Protein AF-A0A241V214-F1 (afdb_monomer)

Sequence (109 aa):
MQLMLRITQLIAVIVLMTSISNSYAQNQDIAESVDVVPQTAEYAACITDEACDVATSVSEDEMYGGIQQEYTVKGCKVTVYNDGAVKMVDEQTDEPCNAPLPKDHQFLK

Foldseek 3Di:
DVVVVVVVVVVVVVVVVVVPPDPDPDDDDDDDDDDDDCPPPVVVVQPPDPPPPPPPPDDPQVVQVHFPDWDDDPQWIWTAHPQLDIATARNPPRHHDDDDDDPPRDHHD

Structure (mmCIF, N/CA/C/O backbone):
data_AF-A0A241V214-F1
#
_entry.id   AF-A0A241V214-F1
#
loop_
_atom_site.group_PDB
_atom_site.id
_atom_site.type_symbol
_atom_site.label_atom_id
_atom_site.label_alt_id
_atom_site.label_comp_id
_atom_site.label_asym_id
_atom_site.label_entity_id
_atom_site.label_seq_id
_atom_site.pdbx_PDB_ins_code
_atom_site.Cartn_x
_atom_site.Cartn_y
_atom_site.Cartn_z
_atom_site.occupancy
_atom_site.B_iso_or_equiv
_atom_site.auth_seq_id
_atom_site.auth_comp_id
_atom_site.auth_asym_id
_atom_site.auth_atom_id
_atom_site.pdbx_PDB_model_num
ATOM 1 N N . MET A 1 1 ? -25.602 51.184 -18.897 1.00 59.22 1 MET A N 1
ATOM 2 C CA . MET A 1 1 ? -25.903 50.772 -17.504 1.00 59.22 1 MET A CA 1
ATOM 3 C C . MET A 1 1 ? -25.934 49.247 -17.316 1.00 59.22 1 MET A C 1
ATOM 5 O O . MET A 1 1 ? -25.414 48.783 -16.315 1.00 59.22 1 MET A O 1
ATOM 9 N N . GLN A 1 2 ? -26.436 48.450 -18.275 1.00 58.19 2 GLN A N 1
ATOM 10 C CA . GLN A 1 2 ? -26.444 46.972 -18.179 1.00 58.19 2 GLN A CA 1
ATOM 11 C C . GLN A 1 2 ? -25.057 46.299 -18.272 1.00 58.19 2 GLN A C 1
ATOM 13 O O . GLN A 1 2 ? -24.850 45.256 -17.661 1.00 58.19 2 GLN A O 1
ATOM 18 N N . LEU A 1 3 ? -24.099 46.894 -18.995 1.00 56.94 3 LEU A N 1
ATOM 19 C CA . LEU A 1 3 ? -22.747 46.334 -19.149 1.00 56.94 3 LEU A CA 1
ATOM 20 C C . LEU A 1 3 ? -21.953 46.358 -17.829 1.00 56.94 3 LEU A C 1
ATOM 22 O O . LEU A 1 3 ? -21.322 45.370 -17.471 1.00 56.94 3 LEU A O 1
ATOM 26 N N . MET A 1 4 ? -22.067 47.449 -17.064 1.00 58.62 4 MET A N 1
ATOM 27 C CA . MET A 1 4 ? -21.402 47.597 -15.762 1.00 58.62 4 MET A CA 1
ATOM 28 C C . MET A 1 4 ? -21.931 46.598 -14.720 1.00 58.62 4 MET A C 1
ATOM 30 O O . MET A 1 4 ? -21.156 46.113 -13.906 1.00 58.62 4 MET A O 1
ATOM 34 N N . LEU A 1 5 ? -23.221 46.236 -14.789 1.00 60.22 5 LEU A N 1
ATOM 35 C CA . LEU A 1 5 ? -23.845 45.263 -13.883 1.00 60.22 5 LEU A CA 1
ATOM 36 C C . LEU A 1 5 ? -23.363 43.822 -14.134 1.00 60.22 5 LEU A C 1
ATOM 38 O O . LEU A 1 5 ? -23.251 43.033 -13.203 1.00 60.22 5 LEU A O 1
ATOM 42 N N . ARG A 1 6 ? -23.052 43.470 -15.389 1.00 63.44 6 ARG A N 1
ATOM 43 C CA . ARG A 1 6 ? -22.503 42.143 -15.719 1.00 63.44 6 ARG A CA 1
ATOM 44 C C . ARG A 1 6 ? -21.032 42.013 -15.331 1.00 63.44 6 ARG A C 1
ATOM 46 O O . ARG A 1 6 ? -20.612 40.942 -14.905 1.00 63.44 6 ARG A O 1
ATOM 53 N N . ILE A 1 7 ? -20.271 43.104 -15.429 1.00 66.69 7 ILE A N 1
ATOM 54 C CA . ILE A 1 7 ? -18.870 43.145 -14.994 1.00 66.69 7 ILE A CA 1
ATOM 55 C C . ILE A 1 7 ? -18.781 42.995 -13.469 1.00 66.69 7 ILE A C 1
ATOM 57 O O . ILE A 1 7 ? -17.980 42.198 -12.988 1.00 66.69 7 ILE A O 1
ATOM 61 N N . THR A 1 8 ? -19.638 43.674 -12.698 1.00 66.62 8 THR A N 1
ATOM 62 C CA . THR A 1 8 ? -19.644 43.521 -11.232 1.00 66.62 8 THR A CA 1
ATOM 63 C C . THR A 1 8 ? -20.062 42.121 -10.784 1.00 66.62 8 THR A C 1
ATOM 65 O O . THR A 1 8 ? -19.479 41.597 -9.838 1.00 66.62 8 THR A O 1
ATOM 68 N N . GLN A 1 9 ? -21.000 41.472 -11.485 1.00 63.94 9 GLN A N 1
ATOM 69 C CA . GLN A 1 9 ? -21.355 40.073 -11.215 1.00 63.94 9 GLN A CA 1
ATOM 70 C C . GLN A 1 9 ? -20.195 39.105 -11.485 1.00 63.94 9 GLN A C 1
ATOM 72 O O . GLN A 1 9 ? -19.956 38.211 -10.678 1.00 63.94 9 GLN A O 1
ATOM 77 N N . LEU A 1 10 ? -19.444 39.299 -12.573 1.00 66.25 10 LEU A N 1
ATOM 78 C CA . LEU A 1 10 ? -18.275 38.470 -12.887 1.00 66.25 10 LEU A CA 1
ATOM 79 C C . LEU A 1 10 ? -17.157 38.623 -11.846 1.00 66.25 10 LEU A C 1
ATOM 81 O O . LEU A 1 10 ? -16.584 37.626 -11.417 1.00 66.25 10 LEU A O 1
ATOM 85 N N . ILE A 1 11 ? -16.886 39.849 -11.389 1.00 69.38 11 ILE A N 1
ATOM 86 C CA . ILE A 1 11 ? -15.867 40.104 -10.358 1.00 69.38 11 ILE A CA 1
ATOM 87 C C . ILE A 1 11 ? -16.271 39.466 -9.018 1.00 69.38 11 ILE A C 1
ATOM 89 O O . ILE A 1 11 ? -15.431 38.860 -8.355 1.00 69.38 11 ILE A O 1
ATOM 93 N N . ALA A 1 12 ? -17.553 39.531 -8.640 1.00 65.69 12 ALA A N 1
ATOM 94 C CA . ALA A 1 12 ? -18.042 38.928 -7.398 1.00 65.69 12 ALA A CA 1
ATOM 95 C C . ALA A 1 12 ? -17.854 37.398 -7.359 1.00 65.69 12 ALA A C 1
ATOM 97 O O . ALA A 1 12 ? -17.487 36.852 -6.320 1.00 65.69 12 ALA A O 1
ATOM 98 N N . VAL A 1 13 ? -18.046 36.710 -8.490 1.00 66.62 13 VAL A N 1
ATOM 99 C CA . VAL A 1 13 ? -17.843 35.252 -8.590 1.00 66.62 13 VAL A CA 1
ATOM 100 C C . VAL A 1 13 ? -16.364 34.875 -8.446 1.00 66.62 13 VAL A C 1
ATOM 102 O O . VAL A 1 13 ? -16.053 33.883 -7.792 1.00 66.62 13 VAL A O 1
ATOM 105 N N . ILE A 1 14 ? -15.446 35.672 -9.000 1.00 64.38 14 ILE A N 1
ATOM 106 C CA . ILE A 1 14 ? -14.001 35.397 -8.917 1.00 64.38 14 ILE A CA 1
ATOM 107 C C . ILE A 1 14 ? -13.493 35.553 -7.474 1.00 64.38 14 ILE A C 1
ATOM 109 O O . ILE A 1 14 ? -12.747 34.701 -6.996 1.00 64.38 14 ILE A O 1
ATOM 113 N N . VAL A 1 15 ? -13.944 36.585 -6.747 1.00 63.03 15 VAL A N 1
ATOM 114 C CA . VAL A 1 15 ? -13.548 36.810 -5.342 1.00 63.03 15 VAL A CA 1
ATOM 115 C C . VAL A 1 15 ? -14.015 35.664 -4.432 1.00 63.03 15 VAL A C 1
ATOM 117 O O . VAL A 1 15 ? -13.243 35.204 -3.590 1.00 63.03 15 VAL A O 1
ATOM 120 N N . LEU A 1 16 ? -15.227 35.137 -4.648 1.00 59.97 16 LEU A N 1
ATOM 121 C CA . LEU A 1 16 ? -15.768 33.998 -3.889 1.00 59.97 16 LEU A CA 1
ATOM 122 C C . LEU A 1 16 ? -14.947 32.707 -4.049 1.00 59.97 16 LEU A C 1
ATOM 124 O O . LEU A 1 16 ? -14.832 31.938 -3.096 1.00 59.97 16 LEU A O 1
ATOM 128 N N . MET A 1 17 ? -14.345 32.473 -5.220 1.00 62.78 17 MET A N 1
ATOM 129 C CA . MET A 1 17 ? -13.522 31.278 -5.456 1.00 62.78 17 MET A CA 1
ATOM 130 C C . MET A 1 17 ? -12.134 31.377 -4.806 1.00 62.78 17 MET A C 1
ATOM 132 O O . MET A 1 17 ? -11.547 30.357 -4.459 1.00 62.78 17 MET A O 1
ATOM 136 N N . THR A 1 18 ? -11.621 32.590 -4.574 1.00 59.62 18 THR A N 1
ATOM 137 C CA . THR A 1 18 ? -10.314 32.795 -3.920 1.00 59.62 18 THR A CA 1
ATOM 138 C C . THR A 1 18 ? -10.347 32.722 -2.389 1.00 59.62 18 THR A C 1
ATOM 140 O O . THR A 1 18 ? -9.300 32.569 -1.767 1.00 59.62 18 THR A O 1
ATOM 143 N N . SER A 1 19 ? -11.525 32.790 -1.756 1.00 55.16 19 SER A N 1
ATOM 144 C CA . SER A 1 19 ? -11.663 32.754 -0.289 1.00 55.16 19 SER A CA 1
ATOM 145 C C . SER A 1 19 ? -11.679 31.350 0.334 1.00 55.16 19 SER A C 1
ATOM 147 O O . SER A 1 19 ? -11.743 31.242 1.554 1.00 55.16 19 SER A O 1
ATOM 149 N N . ILE A 1 20 ? -11.613 30.276 -0.461 1.00 58.00 20 ILE A N 1
ATOM 150 C CA . ILE A 1 20 ? -11.672 28.895 0.059 1.00 58.00 20 ILE A CA 1
ATOM 151 C C . ILE A 1 20 ? -10.269 28.341 0.395 1.00 58.00 20 ILE A C 1
ATOM 153 O O . ILE A 1 20 ? -10.155 27.366 1.130 1.00 58.00 20 ILE A O 1
ATOM 157 N N . SER A 1 21 ? -9.181 28.981 -0.050 1.00 57.16 21 SER A N 1
ATOM 158 C CA . SER A 1 21 ? -7.833 28.386 0.030 1.00 57.16 21 SER A CA 1
ATOM 159 C C . SER A 1 21 ? -7.004 28.704 1.280 1.00 57.16 21 SER A C 1
ATOM 161 O O . SER A 1 21 ? -5.848 28.309 1.313 1.00 57.16 21 SER A O 1
ATOM 163 N N . ASN A 1 22 ? -7.525 29.372 2.315 1.00 56.91 22 ASN A N 1
ATOM 164 C CA . ASN A 1 22 ? -6.735 29.653 3.526 1.00 56.91 22 ASN A CA 1
ATOM 165 C C . ASN A 1 22 ? -7.539 29.429 4.811 1.00 56.91 22 ASN A C 1
ATOM 167 O O . ASN A 1 22 ? -8.013 30.373 5.437 1.00 56.91 22 ASN A O 1
ATOM 171 N N . SER A 1 23 ? -7.658 28.168 5.227 1.00 57.25 23 SER A N 1
ATOM 172 C CA . SER A 1 23 ? -7.981 27.824 6.614 1.00 57.25 23 SER A CA 1
ATOM 173 C C . SER A 1 23 ? -7.324 26.502 7.012 1.00 57.25 23 SER A C 1
ATOM 175 O O . SER A 1 23 ? -7.998 25.499 7.205 1.00 57.25 23 SER A O 1
ATOM 177 N N . TYR A 1 24 ? -5.998 26.521 7.146 1.00 52.91 24 TYR A N 1
ATOM 178 C CA . TYR A 1 24 ? -5.266 25.649 8.070 1.00 52.91 24 TYR A CA 1
ATOM 179 C C . TYR A 1 24 ? -4.087 26.446 8.646 1.00 52.91 24 TYR A C 1
ATOM 181 O O . TYR A 1 24 ? -2.942 26.332 8.231 1.00 52.91 24 TYR A O 1
ATOM 189 N N . ALA A 1 25 ? -4.408 27.334 9.582 1.00 49.91 25 ALA A N 1
ATOM 190 C CA . ALA A 1 25 ? -3.456 27.924 10.514 1.00 49.91 25 ALA A CA 1
ATOM 191 C C . ALA A 1 25 ? -4.098 27.830 11.902 1.00 49.91 25 ALA A C 1
ATOM 193 O O . ALA A 1 25 ? -4.676 28.790 12.405 1.00 49.91 25 ALA A O 1
ATOM 194 N N . GLN A 1 26 ? -4.092 26.622 12.471 1.00 42.62 26 GLN A N 1
ATOM 195 C CA . GLN A 1 26 ? -4.526 26.375 13.840 1.00 42.62 26 GLN A CA 1
ATOM 196 C C . GLN A 1 26 ? -3.285 26.138 14.708 1.00 42.62 26 GLN A C 1
ATOM 198 O O . GLN A 1 26 ? -2.672 25.081 14.654 1.00 42.62 26 GLN A O 1
ATOM 203 N N . ASN A 1 27 ? -2.951 27.178 15.472 1.00 46.88 27 ASN A N 1
ATOM 204 C CA . ASN A 1 27 ? -2.386 27.174 16.822 1.00 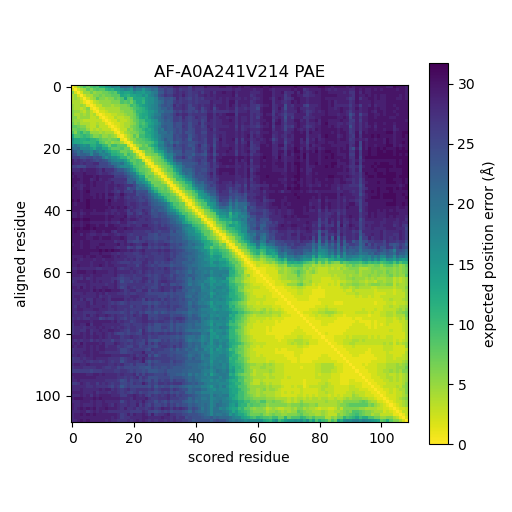46.88 27 ASN A CA 1
ATOM 205 C C . ASN A 1 27 ? -1.243 26.194 17.139 1.00 46.88 27 ASN A C 1
ATOM 207 O O . ASN A 1 27 ? -1.480 25.034 17.464 1.00 46.88 27 ASN A O 1
ATOM 211 N N . GLN A 1 28 ? -0.026 26.724 17.266 1.00 43.31 28 GLN A N 1
ATOM 212 C CA . GLN A 1 28 ? 0.943 26.200 18.228 1.00 43.31 28 GLN A CA 1
ATOM 213 C C . GLN A 1 28 ? 1.430 27.347 19.111 1.00 43.31 28 GLN A C 1
ATOM 215 O O . GLN A 1 28 ? 2.306 28.115 18.725 1.00 43.31 28 GLN A O 1
ATOM 220 N N . ASP A 1 29 ? 0.826 27.450 20.294 1.00 44.34 29 ASP A N 1
ATOM 221 C CA . ASP A 1 29 ? 1.386 28.168 21.433 1.00 44.34 29 ASP A CA 1
ATOM 222 C C . ASP A 1 29 ? 1.839 27.109 22.456 1.00 44.34 29 ASP A C 1
ATOM 224 O O . ASP A 1 29 ? 1.029 26.393 23.037 1.00 44.34 29 ASP A O 1
ATOM 228 N N . ILE A 1 30 ? 3.160 26.934 22.507 1.00 44.19 30 ILE A N 1
ATOM 229 C CA . ILE A 1 30 ? 4.018 26.841 23.697 1.00 44.19 30 ILE A CA 1
ATOM 230 C C . ILE A 1 30 ? 3.734 25.755 24.769 1.00 44.19 30 ILE A C 1
ATOM 232 O O . ILE A 1 30 ? 2.814 25.841 25.572 1.00 44.19 30 ILE A O 1
ATOM 236 N N . ALA A 1 31 ? 4.739 24.869 24.861 1.00 39.22 31 ALA A N 1
ATOM 237 C CA . ALA A 1 31 ? 5.307 24.191 26.037 1.00 39.22 31 ALA A CA 1
ATOM 238 C C . ALA A 1 31 ? 4.534 23.045 26.717 1.00 39.22 31 ALA A C 1
ATOM 240 O O . ALA A 1 31 ? 3.667 23.272 27.547 1.00 39.22 31 ALA A O 1
ATOM 241 N N . GLU A 1 32 ? 5.028 21.815 26.531 1.00 37.97 32 GLU A N 1
ATOM 242 C CA . GLU A 1 32 ? 5.805 21.140 27.584 1.00 37.97 32 GLU A CA 1
ATOM 243 C C . GLU A 1 32 ? 6.702 20.048 26.972 1.00 37.97 32 GLU A C 1
ATOM 245 O O . GLU A 1 32 ? 6.346 19.356 26.022 1.00 37.97 32 GLU A O 1
ATOM 250 N N . SER A 1 33 ? 7.924 19.987 27.481 1.00 48.38 33 SER A N 1
ATOM 251 C CA . SER A 1 33 ? 9.085 19.246 27.000 1.00 48.38 33 SER A CA 1
ATOM 252 C C . SER A 1 33 ? 9.065 17.760 27.359 1.00 48.38 33 SER A C 1
ATOM 254 O O . SER A 1 33 ? 8.971 17.431 28.540 1.00 48.38 33 SER A O 1
ATOM 256 N N . VAL A 1 34 ? 9.342 16.889 26.383 1.00 36.97 34 VAL A N 1
ATOM 257 C CA . VAL A 1 34 ? 9.950 15.570 26.625 1.00 36.97 34 VAL A CA 1
ATOM 258 C C . VAL A 1 34 ? 11.058 15.328 25.595 1.00 36.97 34 VAL A C 1
ATOM 260 O O . VAL A 1 34 ? 10.809 15.056 24.428 1.00 36.97 34 VAL A O 1
ATOM 263 N N . ASP A 1 35 ? 12.279 15.526 26.079 1.00 33.34 35 ASP A N 1
ATOM 264 C CA . ASP A 1 35 ? 13.473 14.711 25.840 1.00 33.34 35 ASP A CA 1
ATOM 265 C C . ASP A 1 35 ? 13.861 14.319 24.394 1.00 33.34 35 ASP A C 1
ATOM 267 O O . ASP A 1 35 ? 13.506 13.273 23.863 1.00 33.34 35 ASP A O 1
ATOM 271 N N . VAL A 1 36 ? 14.668 15.200 23.794 1.00 42.72 36 VAL A N 1
ATOM 272 C CA . VAL A 1 36 ? 15.974 14.912 23.169 1.00 42.72 36 VAL A CA 1
ATOM 273 C C . VAL A 1 36 ? 16.122 13.588 22.392 1.00 42.72 36 VAL A C 1
ATOM 275 O O . VAL A 1 36 ? 16.613 12.595 22.914 1.00 42.72 36 VAL A O 1
ATOM 278 N N . VAL A 1 37 ? 15.964 13.669 21.067 1.00 43.94 37 VAL A N 1
ATOM 279 C CA . VAL A 1 37 ? 16.997 13.176 20.135 1.00 43.94 37 VAL A CA 1
ATOM 280 C C . VAL A 1 37 ? 17.179 14.227 19.030 1.00 43.94 37 VAL A C 1
ATOM 282 O O . VAL A 1 37 ? 16.280 14.411 18.210 1.00 43.94 37 VAL A O 1
ATOM 285 N N . PRO A 1 38 ? 18.317 14.941 18.964 1.00 39.47 38 PRO A N 1
ATOM 286 C CA . PRO A 1 38 ? 18.598 15.857 17.874 1.00 39.47 38 PRO A CA 1
ATOM 287 C C . PRO A 1 38 ? 19.105 15.047 16.675 1.00 39.47 38 PRO A C 1
ATOM 289 O O . PRO A 1 38 ? 20.300 14.992 16.417 1.00 39.47 38 PRO A O 1
ATOM 292 N N . GLN A 1 39 ? 18.201 14.446 15.898 1.00 45.28 39 GLN A N 1
ATOM 293 C CA . GLN A 1 39 ? 18.528 14.035 14.519 1.00 45.28 39 GLN A CA 1
ATOM 294 C C . GLN A 1 39 ? 18.540 15.236 13.555 1.00 45.28 39 GLN A C 1
ATOM 296 O O . GLN A 1 39 ? 18.604 15.079 12.340 1.00 45.28 39 GLN A O 1
ATOM 301 N N . THR A 1 40 ? 18.497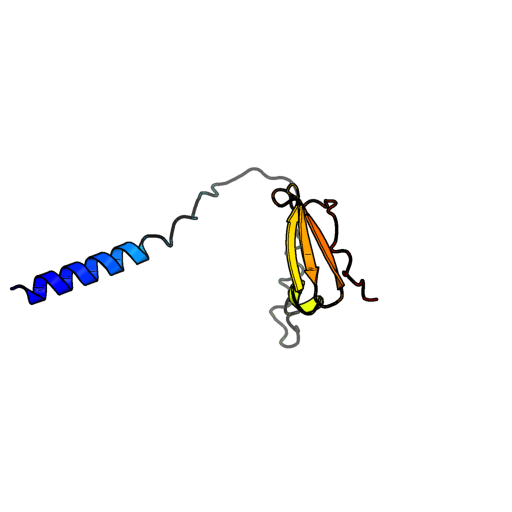 16.458 14.094 1.00 46.72 40 THR A N 1
ATOM 302 C CA . THR A 1 40 ? 18.469 17.702 13.328 1.00 46.72 40 THR A CA 1
ATOM 303 C C . THR A 1 40 ? 19.831 18.376 13.144 1.00 46.72 40 THR A C 1
ATOM 305 O O . THR A 1 40 ? 19.932 19.391 12.459 1.00 46.72 40 THR A O 1
ATOM 308 N N . ALA A 1 41 ? 20.897 17.818 13.723 1.00 45.09 41 ALA A N 1
ATOM 309 C CA . ALA A 1 41 ? 22.245 18.372 13.591 1.00 45.09 41 ALA A CA 1
ATOM 310 C C . ALA A 1 41 ? 23.045 17.767 12.424 1.00 45.09 41 ALA A C 1
ATOM 312 O O . ALA A 1 41 ? 23.966 18.413 11.928 1.00 45.09 41 ALA A O 1
ATOM 313 N N . GLU A 1 42 ? 22.689 16.573 11.942 1.00 46.25 42 GLU A N 1
ATOM 314 C CA . GLU A 1 42 ? 23.450 15.902 10.874 1.00 46.25 42 GLU A CA 1
ATOM 315 C C . GLU A 1 42 ? 23.044 16.351 9.460 1.00 46.25 42 GLU A C 1
ATOM 317 O O . GLU A 1 42 ? 23.831 16.204 8.530 1.00 46.25 42 GLU A O 1
ATOM 322 N N . TYR A 1 43 ? 21.882 16.997 9.283 1.00 45.62 43 TYR A N 1
ATOM 323 C CA . TYR A 1 43 ? 21.502 17.590 7.990 1.00 45.62 43 TYR A CA 1
ATOM 324 C C . TYR A 1 43 ? 22.026 19.020 7.789 1.00 45.62 43 TYR A C 1
ATOM 326 O O . TYR A 1 43 ? 22.075 19.511 6.664 1.00 45.62 43 TYR A O 1
ATOM 334 N N . ALA A 1 44 ? 22.406 19.721 8.863 1.00 48.53 44 ALA A N 1
ATOM 335 C CA . ALA A 1 44 ? 22.820 21.124 8.784 1.00 48.53 44 ALA A CA 1
ATOM 336 C C . ALA A 1 44 ? 24.307 21.299 8.425 1.00 48.53 44 ALA A C 1
ATOM 338 O O . ALA A 1 44 ? 24.729 22.405 8.092 1.00 48.53 44 ALA A O 1
ATOM 339 N N . ALA A 1 45 ? 25.100 20.223 8.460 1.00 47.69 45 ALA A N 1
ATOM 340 C CA . ALA A 1 45 ? 26.519 20.257 8.103 1.00 47.69 45 ALA A CA 1
ATOM 341 C C . ALA A 1 45 ? 26.780 20.188 6.583 1.00 47.69 45 ALA A C 1
ATOM 343 O O . ALA A 1 45 ? 27.897 20.458 6.155 1.00 47.69 45 ALA A O 1
ATOM 344 N N . CYS A 1 46 ? 25.770 19.868 5.763 1.00 49.53 46 CYS A N 1
ATOM 345 C CA . CYS A 1 46 ? 25.939 19.621 4.323 1.00 49.53 46 CYS A CA 1
ATOM 346 C C . CYS A 1 46 ? 25.485 20.778 3.413 1.00 49.53 46 CYS A C 1
ATOM 348 O O . CYS A 1 46 ? 25.271 20.586 2.223 1.00 49.53 46 CYS A O 1
ATOM 350 N N . ILE A 1 47 ? 25.303 21.985 3.959 1.00 54.25 47 ILE A N 1
ATOM 351 C CA . ILE A 1 47 ? 24.893 23.172 3.181 1.00 54.25 47 ILE A CA 1
ATOM 352 C C . ILE A 1 47 ? 26.117 23.918 2.601 1.00 54.25 47 ILE A C 1
ATOM 354 O O . ILE A 1 47 ? 25.970 24.749 1.709 1.00 54.25 47 ILE A O 1
ATOM 358 N N . THR A 1 48 ? 27.329 23.643 3.098 1.00 55.53 48 THR A N 1
ATOM 359 C CA . THR A 1 48 ? 28.525 24.468 2.828 1.00 55.53 48 THR A CA 1
ATOM 360 C C . THR A 1 48 ? 29.501 23.914 1.792 1.00 55.53 48 THR A C 1
ATOM 362 O O . THR A 1 48 ? 30.383 24.659 1.373 1.00 55.53 48 THR A O 1
ATOM 365 N N . ASP A 1 49 ? 29.342 22.666 1.348 1.00 49.62 49 ASP A N 1
ATOM 366 C CA . ASP A 1 49 ? 30.205 22.067 0.329 1.00 49.62 49 ASP A CA 1
ATOM 367 C C . ASP A 1 49 ? 29.392 21.769 -0.938 1.00 49.62 49 ASP A C 1
ATOM 369 O O . ASP A 1 49 ? 28.439 20.993 -0.914 1.00 49.62 49 ASP A O 1
ATOM 373 N N . GLU A 1 50 ? 29.804 22.351 -2.068 1.00 57.66 50 GLU A N 1
ATOM 374 C CA . GLU A 1 50 ? 29.211 22.197 -3.416 1.00 57.66 50 GLU A CA 1
ATOM 375 C C . GLU A 1 50 ? 29.199 20.738 -3.936 1.00 57.66 50 GLU A C 1
ATOM 377 O O . GLU A 1 50 ? 28.701 20.452 -5.020 1.00 57.66 50 GLU A O 1
ATOM 382 N N . ALA A 1 51 ? 29.729 19.797 -3.150 1.00 60.16 51 ALA A N 1
ATOM 383 C CA . ALA A 1 51 ? 29.753 18.362 -3.416 1.00 60.16 51 ALA A CA 1
ATOM 384 C C . ALA A 1 51 ? 28.691 17.564 -2.635 1.00 60.16 51 ALA A C 1
ATOM 386 O O . ALA A 1 51 ? 28.679 16.335 -2.725 1.00 60.16 51 ALA A O 1
ATOM 387 N N . CYS A 1 52 ? 27.819 18.217 -1.858 1.00 55.84 52 CYS A N 1
ATOM 388 C CA . CYS A 1 52 ? 26.703 17.523 -1.229 1.00 55.84 52 CYS A CA 1
ATOM 389 C C . CYS A 1 52 ? 25.624 17.252 -2.280 1.00 55.84 52 CYS A C 1
ATOM 391 O O . CYS A 1 52 ? 24.760 18.088 -2.545 1.00 55.84 52 CYS A O 1
ATOM 393 N N . ASP A 1 53 ? 25.730 16.086 -2.918 1.00 59.34 53 ASP A N 1
ATOM 394 C CA . ASP A 1 53 ? 24.693 15.513 -3.765 1.00 59.34 53 ASP A CA 1
ATOM 395 C C . ASP A 1 53 ? 23.437 15.389 -2.894 1.00 59.34 53 ASP A C 1
ATOM 397 O O . ASP A 1 53 ? 23.332 14.509 -2.035 1.00 59.34 53 ASP A O 1
ATOM 401 N N . VAL A 1 54 ? 22.539 16.373 -3.011 1.00 61.44 54 VAL A N 1
ATOM 402 C CA . VAL A 1 54 ? 21.251 16.379 -2.325 1.00 61.44 54 VAL A CA 1
ATOM 403 C C . VAL A 1 54 ? 20.562 15.107 -2.776 1.00 61.44 54 VAL A C 1
ATOM 405 O O . VAL A 1 54 ? 20.093 15.031 -3.912 1.00 61.44 54 VAL A O 1
ATOM 408 N N . ALA A 1 55 ? 20.543 14.101 -1.898 1.00 63.56 55 ALA A N 1
ATOM 409 C CA . ALA A 1 55 ? 19.786 12.882 -2.099 1.00 63.56 55 ALA A CA 1
ATOM 410 C C . ALA A 1 55 ? 18.338 13.311 -2.324 1.00 63.56 55 ALA A C 1
ATOM 412 O O . ALA A 1 55 ? 17.606 13.632 -1.387 1.00 63.56 55 ALA A O 1
ATOM 413 N N . THR A 1 56 ? 17.967 13.423 -3.595 1.00 66.31 56 THR A N 1
ATOM 414 C CA . THR A 1 56 ? 16.624 13.794 -3.998 1.00 66.31 56 THR A CA 1
ATOM 415 C C . THR A 1 56 ? 15.777 12.631 -3.526 1.00 66.31 56 THR A C 1
ATOM 417 O O . THR A 1 56 ? 15.983 11.506 -3.981 1.00 66.31 56 THR A O 1
ATOM 420 N N . SER A 1 57 ? 14.927 12.861 -2.528 1.00 70.44 57 SER A N 1
ATOM 421 C CA . SER A 1 57 ? 14.064 11.823 -1.984 1.00 70.44 57 SER A CA 1
ATOM 422 C C . SER A 1 57 ? 13.168 11.307 -3.105 1.00 70.44 57 SER A C 1
ATOM 424 O O . SER A 1 57 ? 12.209 11.964 -3.500 1.00 70.44 57 SER A O 1
ATOM 426 N N . VAL A 1 58 ? 13.521 10.144 -3.651 1.00 76.88 58 VAL A N 1
ATOM 427 C CA . VAL A 1 58 ? 12.703 9.447 -4.641 1.00 76.88 58 VAL A CA 1
ATOM 428 C C . VAL A 1 58 ? 11.452 8.961 -3.923 1.00 76.88 58 VAL A C 1
ATOM 430 O O . VAL A 1 58 ? 11.543 8.365 -2.846 1.00 76.88 58 VAL A O 1
ATOM 433 N N . SER A 1 59 ? 10.286 9.256 -4.490 1.00 84.06 59 SER A N 1
ATOM 434 C CA . SER A 1 59 ? 9.023 8.787 -3.918 1.00 84.06 59 SER A CA 1
ATOM 435 C C . SER A 1 59 ? 8.955 7.254 -3.954 1.00 84.06 59 SER A C 1
ATOM 437 O O . SER A 1 59 ? 9.511 6.624 -4.854 1.00 84.06 59 SER A O 1
ATOM 439 N N . GLU A 1 60 ? 8.279 6.631 -2.981 1.00 83.19 60 GLU A N 1
ATOM 440 C CA . GLU A 1 60 ? 8.085 5.168 -2.978 1.00 83.19 60 GLU A CA 1
ATOM 441 C C . GLU A 1 60 ? 7.457 4.703 -4.302 1.00 83.19 60 GLU A C 1
ATOM 443 O O . GLU A 1 60 ? 7.881 3.709 -4.882 1.00 83.19 60 GLU A O 1
ATOM 448 N N . ASP A 1 61 ? 6.511 5.479 -4.830 1.00 87.00 61 ASP A N 1
ATOM 449 C CA . ASP A 1 61 ? 5.873 5.210 -6.113 1.00 87.00 61 ASP A CA 1
ATOM 450 C C . ASP A 1 61 ? 6.903 5.145 -7.247 1.00 87.00 61 ASP A C 1
ATOM 452 O O . ASP A 1 61 ? 6.894 4.194 -8.019 1.00 87.00 61 ASP A O 1
ATOM 456 N N . GLU A 1 62 ? 7.833 6.097 -7.342 1.00 86.81 62 GLU A N 1
ATOM 457 C CA . GLU A 1 62 ? 8.903 6.065 -8.349 1.00 86.81 62 GLU A CA 1
ATOM 458 C C . GLU A 1 62 ? 9.865 4.887 -8.151 1.00 86.81 62 GLU A C 1
ATOM 460 O O . GLU A 1 62 ? 10.329 4.311 -9.137 1.00 86.81 62 GLU A O 1
ATOM 465 N N . MET A 1 63 ? 10.129 4.491 -6.900 1.00 88.38 63 MET A N 1
ATOM 466 C CA . MET A 1 63 ? 10.968 3.331 -6.582 1.00 88.38 63 MET A CA 1
ATOM 467 C C . MET A 1 63 ? 10.363 2.024 -7.110 1.00 88.38 63 MET A C 1
ATOM 469 O O . MET A 1 63 ? 11.099 1.163 -7.589 1.00 88.38 63 MET A O 1
ATOM 473 N N . TYR A 1 64 ? 9.034 1.905 -7.077 1.00 90.81 64 TYR A N 1
ATOM 474 C CA . TYR A 1 64 ? 8.293 0.711 -7.493 1.00 90.81 64 TYR A CA 1
ATOM 475 C C . TYR A 1 64 ? 7.683 0.820 -8.908 1.00 90.81 64 TYR A C 1
ATOM 477 O O . TYR A 1 64 ? 6.763 0.088 -9.282 1.00 90.81 64 TYR A O 1
ATOM 485 N N . GLY A 1 65 ? 8.186 1.746 -9.734 1.00 90.69 65 GLY A N 1
ATOM 486 C CA . GLY A 1 65 ? 7.741 1.918 -11.124 1.00 90.69 65 GLY A CA 1
ATOM 487 C C . GLY A 1 65 ? 6.335 2.513 -11.272 1.00 90.69 65 GLY A C 1
ATOM 488 O O . GLY A 1 65 ? 5.734 2.430 -12.343 1.00 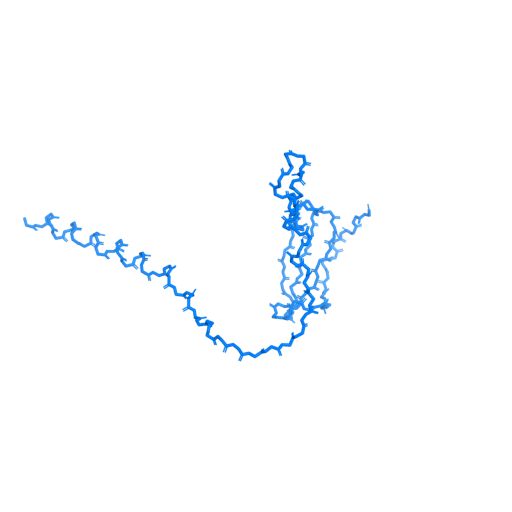90.69 65 GLY A O 1
ATOM 489 N N . GLY A 1 66 ? 5.806 3.117 -10.216 1.00 92.38 66 GLY A N 1
ATOM 490 C CA . GLY A 1 66 ? 4.495 3.744 -10.120 1.00 92.38 66 GLY A CA 1
ATOM 491 C C . GLY A 1 66 ? 3.420 2.819 -9.554 1.00 92.38 66 GLY A C 1
ATOM 492 O O . GLY A 1 66 ? 3.581 1.602 -9.456 1.00 92.38 66 GLY A O 1
ATOM 493 N N . ILE A 1 67 ? 2.280 3.415 -9.210 1.00 93.81 67 ILE A N 1
ATOM 494 C CA . ILE A 1 67 ? 1.098 2.690 -8.739 1.00 93.81 67 ILE A CA 1
ATOM 495 C C . ILE A 1 67 ? 0.393 2.049 -9.940 1.00 93.81 67 ILE A C 1
ATOM 497 O O . ILE A 1 67 ? 0.001 2.734 -10.886 1.00 93.81 67 ILE A O 1
ATOM 5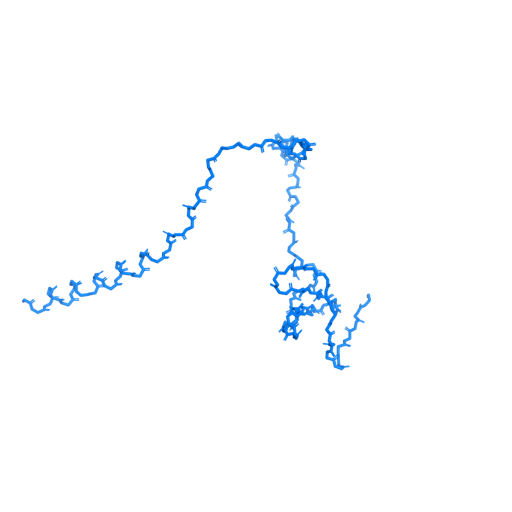01 N N . GLN A 1 68 ? 0.206 0.732 -9.889 1.00 93.00 68 GLN A N 1
ATOM 502 C CA . GLN A 1 68 ? -0.572 -0.025 -10.869 1.00 93.00 68 GLN A CA 1
ATOM 503 C C . GLN A 1 68 ? -2.066 0.008 -10.531 1.00 93.00 68 GLN A C 1
ATOM 505 O O . GLN A 1 68 ? -2.912 0.175 -11.412 1.00 93.00 68 GLN A O 1
ATOM 510 N N . GLN A 1 69 ? -2.399 -0.185 -9.254 1.00 93.19 69 GLN A N 1
ATOM 511 C CA . GLN A 1 69 ? -3.773 -0.251 -8.775 1.00 93.19 69 GLN A CA 1
ATOM 512 C C . GLN A 1 69 ? -3.854 0.169 -7.307 1.00 93.19 69 GLN A C 1
ATOM 514 O O . GLN A 1 69 ? -3.013 -0.215 -6.503 1.00 93.19 69 GLN A O 1
ATOM 519 N N . GLU A 1 70 ? -4.912 0.889 -6.941 1.00 95.19 70 GLU A N 1
ATOM 520 C CA . GLU A 1 70 ? -5.227 1.203 -5.548 1.00 95.19 70 GLU A CA 1
ATOM 521 C C . GLU A 1 70 ? -6.696 0.890 -5.255 1.00 95.19 70 GLU A C 1
ATOM 523 O O . GLU A 1 70 ? -7.578 1.163 -6.077 1.00 95.19 70 GLU A O 1
ATOM 528 N N . TYR A 1 71 ? -6.967 0.272 -4.106 1.00 95.19 71 TYR A N 1
ATOM 529 C CA . TYR A 1 71 ? -8.326 -0.011 -3.652 1.00 95.19 71 TYR A CA 1
ATOM 530 C C . TYR A 1 71 ? -8.393 -0.196 -2.135 1.00 95.19 71 TYR A C 1
ATOM 532 O O . TYR A 1 71 ? -7.417 -0.579 -1.500 1.00 95.19 71 TYR A O 1
ATOM 540 N N . THR A 1 72 ? -9.579 0.002 -1.557 1.00 96.12 72 THR A N 1
ATOM 541 C CA . THR A 1 72 ? -9.809 -0.169 -0.116 1.00 96.12 72 THR A CA 1
ATOM 542 C C . THR A 1 72 ? -10.784 -1.307 0.150 1.00 96.12 72 THR A C 1
ATOM 544 O O . THR A 1 72 ? -11.873 -1.360 -0.425 1.00 96.12 72 THR A O 1
ATOM 547 N N . VAL A 1 73 ? -10.426 -2.216 1.059 1.00 95.94 73 VAL A N 1
ATOM 548 C CA . VAL A 1 73 ? -11.302 -3.301 1.521 1.00 95.94 73 VAL A CA 1
ATOM 549 C C . VAL A 1 73 ? -11.329 -3.312 3.040 1.00 95.94 73 VAL A C 1
ATOM 551 O O . VAL A 1 73 ? -10.312 -3.549 3.679 1.00 95.94 73 VAL A O 1
ATOM 554 N N . LYS A 1 74 ? -12.518 -3.111 3.623 1.00 94.44 74 LYS A N 1
ATOM 555 C CA . LYS A 1 74 ? -12.734 -3.131 5.084 1.00 94.44 74 LYS A CA 1
ATOM 556 C C . LYS A 1 74 ? -11.784 -2.188 5.854 1.00 94.44 74 LYS A C 1
ATOM 558 O O . LYS A 1 74 ? -11.278 -2.576 6.898 1.00 94.44 74 LYS A O 1
ATOM 563 N N . GLY A 1 75 ? -11.532 -0.991 5.320 1.00 95.06 75 GLY A N 1
ATOM 564 C CA . GLY A 1 75 ? -10.617 -0.006 5.916 1.00 95.06 75 GLY A CA 1
ATOM 565 C C . GLY A 1 75 ? -9.136 -0.235 5.601 1.00 95.06 75 GLY A C 1
ATOM 566 O O . GLY A 1 75 ? -8.318 0.610 5.918 1.00 95.06 75 GLY A O 1
ATOM 567 N N . CYS A 1 76 ? -8.775 -1.329 4.926 1.00 97.44 76 CYS A N 1
ATOM 568 C CA . CYS A 1 76 ? -7.406 -1.601 4.498 1.00 97.44 76 CYS A CA 1
ATOM 569 C C . CYS A 1 76 ? -7.187 -1.065 3.076 1.00 97.44 76 CYS A C 1
ATOM 571 O O . CYS A 1 76 ? -7.777 -1.592 2.125 1.00 97.44 76 CYS A O 1
ATOM 573 N N . LYS A 1 77 ? -6.375 -0.015 2.934 1.00 97.44 77 LYS A N 1
ATOM 574 C CA . LYS A 1 77 ? -5.916 0.534 1.655 1.00 97.44 77 LYS A CA 1
ATOM 575 C C . LYS A 1 77 ? -4.808 -0.356 1.103 1.00 97.44 77 LYS A C 1
ATOM 577 O O . LYS A 1 77 ? -3.772 -0.551 1.738 1.00 97.44 77 LYS A O 1
ATOM 582 N N . VAL A 1 78 ? -5.044 -0.895 -0.084 1.00 96.81 78 VAL A N 1
ATOM 583 C CA . VAL A 1 78 ? -4.112 -1.740 -0.821 1.00 96.81 78 VAL A CA 1
ATOM 584 C C . VAL A 1 78 ? -3.597 -0.964 -2.020 1.00 96.81 78 VAL A C 1
ATOM 586 O O . VAL A 1 78 ? -4.379 -0.589 -2.893 1.00 96.81 78 VAL A O 1
ATOM 589 N N . THR A 1 79 ? -2.285 -0.784 -2.080 1.00 95.69 79 THR A N 1
ATOM 590 C CA . THR A 1 79 ? -1.575 -0.186 -3.211 1.00 95.69 79 THR A CA 1
ATOM 591 C C . THR A 1 79 ? -0.722 -1.274 -3.852 1.00 95.69 79 THR A C 1
ATOM 593 O O . THR A 1 79 ? 0.163 -1.839 -3.212 1.00 95.69 79 THR A O 1
ATOM 596 N N . VAL A 1 80 ? -1.024 -1.602 -5.103 1.00 94.19 80 VAL A N 1
ATOM 597 C CA . VAL A 1 80 ? -0.262 -2.529 -5.941 1.00 94.19 80 VAL A CA 1
ATOM 598 C C . VAL A 1 80 ? 0.595 -1.701 -6.884 1.00 94.19 80 VAL A C 1
ATOM 600 O O . VAL A 1 80 ? 0.071 -0.839 -7.594 1.00 94.19 80 VAL A O 1
ATOM 603 N N . TYR A 1 81 ? 1.893 -1.966 -6.907 1.00 94.25 81 TYR A N 1
ATOM 604 C CA . TYR A 1 81 ? 2.851 -1.254 -7.743 1.00 94.25 81 TYR A CA 1
ATOM 605 C C . TYR A 1 81 ? 3.137 -1.996 -9.052 1.00 94.25 81 TYR A C 1
ATOM 607 O O . TYR A 1 81 ? 2.854 -3.188 -9.186 1.00 94.25 81 TYR A O 1
ATOM 615 N N . ASN A 1 82 ? 3.677 -1.287 -10.047 1.00 92.44 82 ASN A N 1
ATOM 616 C CA . ASN A 1 82 ? 3.956 -1.854 -11.374 1.00 92.44 82 ASN A CA 1
ATOM 617 C C . ASN A 1 82 ? 5.040 -2.938 -11.354 1.00 92.44 82 ASN A C 1
ATOM 619 O O . ASN A 1 82 ? 5.058 -3.802 -12.231 1.00 92.44 82 ASN A O 1
ATOM 623 N N . ASP A 1 83 ? 5.917 -2.914 -10.356 1.00 92.44 83 ASP A N 1
ATOM 624 C CA . ASP A 1 83 ? 6.897 -3.964 -10.101 1.00 92.44 83 ASP A CA 1
ATOM 625 C C . ASP A 1 83 ? 6.328 -5.140 -9.278 1.00 92.44 83 ASP A C 1
ATOM 627 O O . ASP A 1 83 ? 7.063 -6.035 -8.881 1.00 92.44 83 ASP A O 1
ATOM 631 N N . GLY A 1 84 ? 5.021 -5.174 -9.018 1.00 90.50 84 GLY A N 1
ATOM 632 C CA . GLY A 1 84 ? 4.376 -6.258 -8.283 1.00 90.50 84 GLY A CA 1
ATOM 633 C C . GLY A 1 84 ? 4.545 -6.192 -6.763 1.00 90.50 84 GLY A C 1
ATOM 634 O O . GLY A 1 84 ? 4.025 -7.072 -6.075 1.00 90.50 84 GLY A O 1
ATOM 635 N N . ALA A 1 85 ? 5.210 -5.172 -6.211 1.00 93.38 85 ALA A N 1
ATOM 636 C CA . ALA A 1 85 ? 5.162 -4.914 -4.779 1.00 93.38 85 ALA A CA 1
ATOM 637 C C . ALA A 1 85 ? 3.736 -4.532 -4.342 1.00 93.38 85 ALA A C 1
ATOM 639 O O . ALA A 1 85 ? 2.928 -4.011 -5.119 1.00 93.38 85 ALA A O 1
ATOM 640 N N . VAL A 1 86 ? 3.420 -4.782 -3.070 1.00 94.38 86 VAL A N 1
ATOM 641 C CA . VAL A 1 86 ? 2.118 -4.443 -2.488 1.00 94.38 86 VAL A CA 1
ATOM 642 C C . VAL A 1 86 ? 2.307 -3.808 -1.119 1.00 94.38 86 VAL A C 1
ATOM 644 O O . VAL A 1 86 ? 2.942 -4.392 -0.240 1.00 94.38 86 VAL A O 1
A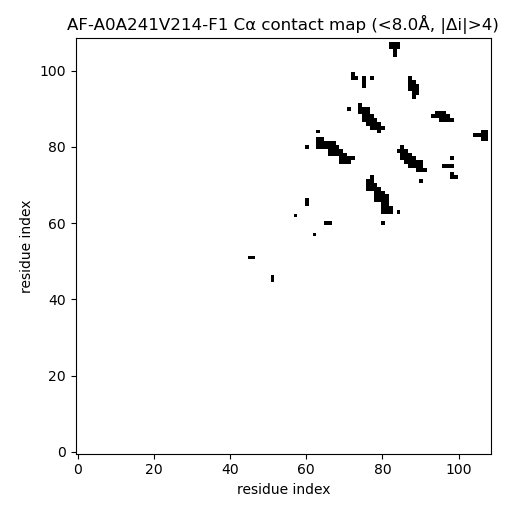TOM 647 N N . LYS A 1 87 ? 1.669 -2.656 -0.913 1.00 94.44 87 LYS A N 1
ATOM 648 C CA . LYS A 1 87 ? 1.513 -2.009 0.391 1.00 94.44 87 LYS A CA 1
ATOM 649 C C . LYS A 1 87 ? 0.073 -2.173 0.871 1.00 94.44 87 LYS A C 1
ATOM 651 O O . LYS A 1 87 ? -0.864 -1.915 0.121 1.00 94.44 87 LYS A O 1
ATOM 656 N N . MET A 1 88 ? -0.100 -2.624 2.111 1.00 96.81 88 MET A N 1
ATOM 657 C CA . MET A 1 88 ? -1.407 -2.770 2.757 1.00 96.81 88 MET A CA 1
ATOM 658 C C . MET A 1 88 ? -1.381 -2.054 4.099 1.00 96.81 88 MET A C 1
ATOM 660 O O . MET A 1 88 ? -0.692 -2.498 5.019 1.00 96.81 88 MET A O 1
ATOM 664 N N . VAL A 1 89 ? -2.121 -0.954 4.204 1.00 97.38 89 VAL A N 1
ATOM 665 C CA . VAL A 1 89 ? -2.198 -0.155 5.432 1.00 97.38 89 VAL A CA 1
ATOM 666 C C . VAL A 1 89 ? -3.631 0.244 5.744 1.00 97.38 89 VAL A C 1
ATOM 668 O O . VAL A 1 89 ? -4.442 0.428 4.835 1.00 97.38 89 VAL A O 1
ATOM 671 N N . ASP A 1 90 ? -3.968 0.330 7.024 1.00 97.88 90 ASP A N 1
ATOM 672 C CA . ASP A 1 90 ? -5.251 0.865 7.456 1.00 97.88 90 ASP A CA 1
ATOM 673 C C . ASP A 1 90 ? -5.378 2.323 6.995 1.00 97.88 90 ASP A C 1
ATOM 675 O O . ASP A 1 90 ? -4.427 3.099 7.067 1.00 97.88 90 ASP A O 1
ATOM 679 N N . GLU A 1 91 ? -6.547 2.697 6.483 1.00 95.50 91 GLU A N 1
ATOM 680 C CA . GLU A 1 91 ? -6.774 4.015 5.891 1.00 95.50 91 GLU A CA 1
ATOM 681 C C . GLU A 1 91 ? -6.713 5.162 6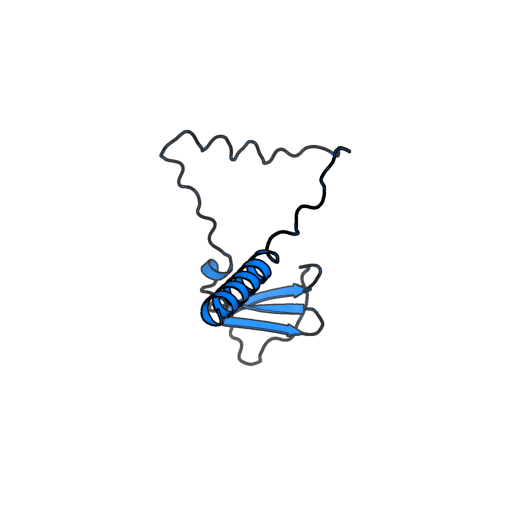.910 1.00 95.50 91 GLU A C 1
ATOM 683 O O . GLU A 1 91 ? -6.555 6.313 6.507 1.00 95.50 91 GLU A O 1
ATOM 688 N N . GLN A 1 92 ? -6.873 4.867 8.205 1.00 95.44 92 GLN A N 1
ATOM 689 C CA . GLN A 1 92 ? -6.900 5.863 9.274 1.00 95.44 92 GLN A CA 1
ATOM 690 C C . GLN A 1 92 ? -5.628 5.855 10.109 1.00 95.44 92 GLN A C 1
ATOM 692 O O . GLN A 1 92 ? -5.184 6.918 10.541 1.00 95.44 92 GLN A O 1
ATOM 697 N N . THR A 1 93 ? -5.082 4.671 10.391 1.00 96.31 93 THR A N 1
ATOM 698 C CA . THR A 1 93 ? -3.928 4.535 11.290 1.00 96.31 93 THR A CA 1
ATOM 699 C C . THR A 1 93 ? -2.603 4.370 10.556 1.00 96.31 93 THR A C 1
ATOM 701 O O . THR A 1 93 ? -1.558 4.435 11.200 1.00 96.31 93 THR A O 1
ATOM 704 N N . ASP A 1 94 ? -2.631 4.140 9.237 1.00 95.44 94 ASP A N 1
ATOM 705 C CA . ASP A 1 94 ? -1.473 3.754 8.420 1.00 95.44 94 ASP A CA 1
ATOM 706 C C . ASP A 1 94 ? -0.735 2.500 8.952 1.00 95.44 94 ASP A C 1
ATOM 708 O O . ASP A 1 94 ? 0.377 2.178 8.525 1.00 95.44 94 ASP A O 1
ATOM 712 N N . GLU A 1 95 ? -1.354 1.745 9.868 1.00 97.12 95 GLU A N 1
ATOM 713 C CA . GLU A 1 95 ? -0.793 0.511 10.410 1.00 97.12 95 GLU A CA 1
ATOM 714 C C . GLU A 1 95 ? -0.951 -0.647 9.417 1.00 97.12 95 GLU A C 1
ATOM 716 O O . GLU A 1 95 ? -1.911 -0.677 8.642 1.00 97.12 95 GLU A O 1
ATOM 721 N N . PRO A 1 96 ? -0.057 -1.651 9.440 1.00 96.62 96 PRO A N 1
ATOM 722 C CA . PRO A 1 96 ? -0.173 -2.809 8.566 1.00 96.62 96 PRO A CA 1
ATOM 723 C C . PRO A 1 96 ? -1.514 -3.527 8.742 1.00 96.62 96 PRO A C 1
ATOM 725 O O . PRO A 1 96 ? -1.883 -3.937 9.844 1.00 96.62 96 PRO A O 1
ATOM 728 N N . CYS A 1 97 ? -2.212 -3.752 7.635 1.00 96.62 97 CYS A N 1
ATOM 729 C CA . CYS A 1 97 ? -3.463 -4.501 7.601 1.00 96.62 97 CYS A CA 1
ATOM 730 C C . CYS A 1 97 ? -3.381 -5.651 6.596 1.00 96.62 97 CYS A C 1
ATOM 732 O O . CYS A 1 97 ? -2.423 -5.782 5.837 1.00 96.62 97 CYS A O 1
ATOM 734 N N . ASN A 1 98 ? -4.393 -6.520 6.601 1.00 95.81 98 ASN A N 1
ATOM 735 C CA . ASN A 1 98 ? -4.466 -7.649 5.681 1.00 95.81 98 ASN A CA 1
ATOM 736 C C . ASN A 1 98 ? -5.728 -7.552 4.822 1.00 95.81 98 ASN A C 1
ATOM 738 O O . ASN A 1 98 ? -6.844 -7.482 5.346 1.00 95.81 98 ASN A O 1
ATOM 742 N N . ALA A 1 99 ? -5.547 -7.588 3.506 1.00 94.75 99 ALA A N 1
ATOM 743 C CA . ALA A 1 99 ? -6.617 -7.517 2.527 1.00 94.75 99 ALA A CA 1
ATOM 744 C 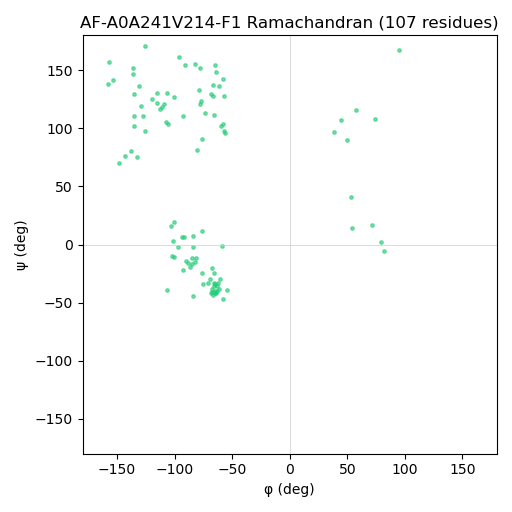C . ALA A 1 99 ? -6.412 -8.540 1.399 1.00 94.75 99 ALA A C 1
ATOM 746 O O . ALA A 1 99 ? -5.286 -8.916 1.074 1.00 94.75 99 ALA A O 1
ATOM 747 N N . PRO A 1 100 ? -7.507 -9.012 0.779 1.00 93.62 100 PRO A N 1
ATOM 748 C CA . PRO A 1 100 ? -7.416 -9.917 -0.355 1.00 93.62 100 PRO A CA 1
ATOM 749 C C . PRO A 1 100 ? -6.795 -9.212 -1.564 1.00 93.62 100 PRO A C 1
ATOM 751 O O . PRO A 1 100 ? -7.178 -8.087 -1.893 1.00 93.62 100 PRO A O 1
ATOM 754 N N . LEU A 1 101 ? -5.890 -9.913 -2.248 1.00 92.31 101 LEU A N 1
ATOM 755 C CA . LEU A 1 101 ? -5.299 -9.491 -3.518 1.00 92.31 101 LEU A CA 1
ATOM 756 C C . LEU A 1 101 ? -6.096 -10.003 -4.726 1.00 92.31 101 LEU A C 1
ATOM 758 O O . LEU A 1 101 ? -6.763 -11.042 -4.623 1.00 92.31 101 LEU A O 1
ATOM 762 N N . PRO A 1 102 ? -6.028 -9.314 -5.882 1.00 87.75 102 PRO A N 1
ATOM 763 C CA . PRO A 1 102 ? -6.583 -9.822 -7.129 1.00 87.75 102 PRO A CA 1
ATOM 764 C C . PRO A 1 102 ? -5.956 -11.175 -7.474 1.00 87.75 102 PRO A C 1
ATOM 766 O O . PRO A 1 102 ? -4.760 -11.381 -7.285 1.00 87.75 102 PRO A O 1
ATOM 769 N N . LYS A 1 103 ? -6.755 -12.100 -8.015 1.00 86.31 103 LYS A N 1
ATOM 770 C CA . LYS A 1 103 ? -6.282 -13.456 -8.352 1.00 86.31 103 LYS A CA 1
ATOM 771 C C . LYS A 1 103 ? -5.151 -13.465 -9.378 1.00 86.31 103 LYS A C 1
ATOM 773 O O . LYS A 1 103 ? -4.329 -14.372 -9.357 1.00 86.31 103 LYS A O 1
ATOM 778 N N . ASP A 1 104 ? -5.136 -12.465 -10.250 1.00 87.62 104 ASP A N 1
ATOM 779 C CA . ASP A 1 104 ? -4.178 -12.345 -11.346 1.00 87.62 104 ASP A CA 1
ATOM 780 C C . ASP A 1 104 ? -2.952 -11.497 -10.961 1.00 87.62 104 ASP A C 1
ATOM 782 O O . ASP A 1 104 ? -2.120 -11.202 -11.818 1.00 87.62 104 ASP A O 1
ATOM 786 N N . HIS A 1 105 ? -2.829 -11.092 -9.688 1.00 88.12 105 HIS A N 1
ATOM 787 C CA . HIS A 1 105 ? -1.665 -10.354 -9.210 1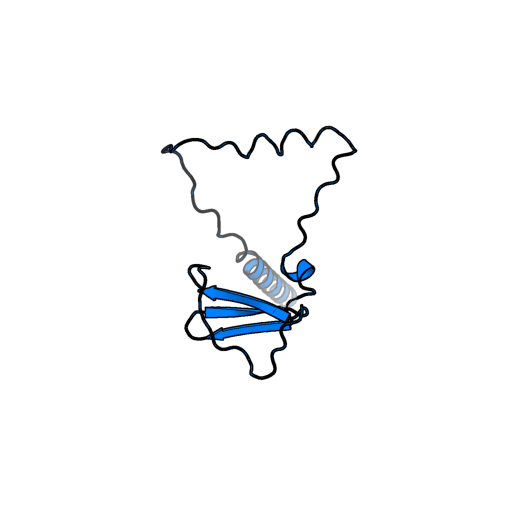.00 88.12 105 HIS A CA 1
ATOM 788 C C . HIS A 1 105 ? -0.413 -11.240 -9.245 1.00 88.12 105 HIS A C 1
ATOM 790 O O . HIS A 1 105 ? -0.402 -12.354 -8.714 1.00 88.12 105 HIS A O 1
ATOM 796 N N . GLN A 1 106 ? 0.645 -10.730 -9.871 1.00 86.19 106 GLN A N 1
ATOM 797 C CA . GLN A 1 106 ? 1.934 -11.400 -9.974 1.00 86.19 106 GLN A CA 1
ATOM 798 C C . GLN A 1 106 ? 2.954 -10.647 -9.132 1.00 86.19 106 GLN A C 1
ATOM 800 O O . GLN A 1 106 ? 3.261 -9.493 -9.415 1.00 86.19 106 GLN A O 1
ATOM 805 N N . PHE A 1 107 ? 3.507 -11.329 -8.134 1.00 82.88 107 PHE A N 1
ATOM 806 C CA . PHE A 1 107 ? 4.671 -10.834 -7.415 1.00 82.88 107 PHE A CA 1
ATOM 807 C C . PHE A 1 107 ? 5.892 -10.980 -8.324 1.00 82.88 107 PHE A C 1
ATOM 809 O O . PHE A 1 107 ? 6.287 -12.106 -8.649 1.00 82.88 107 PHE A O 1
ATOM 816 N N . LEU A 1 108 ? 6.468 -9.860 -8.759 1.00 79.25 108 LEU A N 1
ATOM 817 C CA . LEU A 1 108 ? 7.777 -9.876 -9.407 1.00 79.25 108 LEU A CA 1
ATOM 818 C C . LEU A 1 108 ? 8.855 -9.901 -8.310 1.00 79.25 108 LEU A C 1
ATOM 820 O O . LEU A 1 108 ? 8.597 -9.577 -7.151 1.00 79.25 108 LEU A O 1
ATOM 824 N N . LYS A 1 109 ? 10.033 -10.415 -8.657 1.00 62.69 109 LYS A N 1
ATOM 825 C CA . LYS A 1 109 ? 11.131 -10.708 -7.732 1.00 62.69 109 LYS A CA 1
ATOM 826 C C . LYS A 1 109 ? 12.356 -9.881 -8.079 1.00 62.69 109 LYS A C 1
ATOM 828 O O . LYS A 1 109 ? 12.613 -9.746 -9.295 1.00 62.69 109 LYS A O 1
#

pLDDT: mean 72.1, std 20.36, range [33.34, 97.88]

Secondary structure (DSSP, 8-state):
-HHHHHHHHHHHHHHHHHTTS-----------------TTSSSGGGSS-TT--------HHHHTTSEEEEEEETTEEEEEETTS-EEEEETTT--B---PPPTT-----

Nearest PDB structures (foldseek):
  3mks-assembly1_B  TM=6.501E-01  e=9.984E-01  Saccharomyces cerevisiae
  3v7d-assembly1_B  TM=6.596E-01  e=9.984E-01  Saccharomyces cerevisiae S288C
  7tsz-assembly1_B  TM=6.511E-01  e=5.526E-01  Escherichia coli
  3v7d-assembly2_D  TM=6.559E-01  e=1.689E+00  Saccharomyces cerevisiae S288C
  7ri9-assembly1_B  TM=5.263E-01  e=2.676E+00  Escherichia coli

Radius of gyration: 24.58 Å; Cα contacts (8 Å, |Δi|>4): 87; chains: 1; bounding box: 57×64×47 Å

Solvent-accessible surface area (backbone atoms only — not comparable to full-atom values): 7247 Å² total; per-residue (Å²): 118,72,68,63,56,54,51,54,53,53,52,55,55,55,55,62,67,65,69,72,80,79,83,85,84,80,84,88,82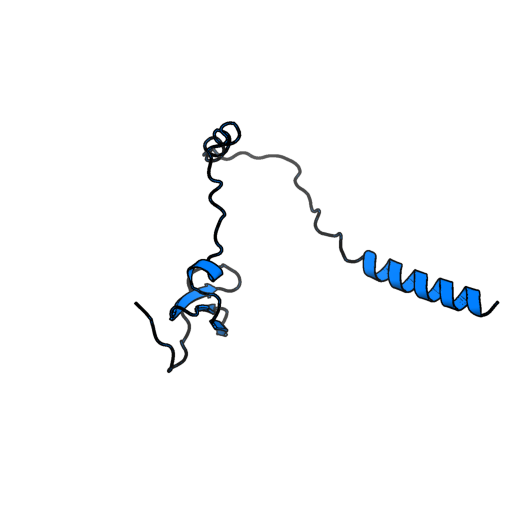,82,90,84,89,80,82,89,78,78,79,68,62,76,70,67,72,55,78,82,50,100,76,56,78,73,78,72,82,73,50,70,46,68,76,35,71,30,76,65,45,76,52,73,51,97,58,21,34,35,40,33,25,60,51,32,51,74,49,44,23,27,74,86,76,66,43,83,44,84,68,92,73,67,90,84,66,60,76,58,130

Mean predicted aligned error: 18.81 Å